Protein AF-A0A972HLS4-F1 (afdb_monomer_lite)

Secondary structure (DSSP, 8-state):
-EEEEEPPP--TTS---SSSTTPPPHHHHHHHTT--SS-EEE--TTSHHHHHHHH--EEEEE-S-SSSEEEEEEEEEEPPP-HHHHHHHHHHHHHHHHGGGT----GGGGSGGGTTSEEEEEEEEEEEESSTTTT-EEEEEE-------

Foldseek 3Di:
DDKDKAFDDDDPPQPADRDCAQADDVVVVVVVVLDDVFDKDFDDCPDPVQVVLVVPQWDWDFDPDPLWTKTFTFGKHFDFQPAQVVLQRRQVSVCVVCVVVVDGDHSCCCDDPNPRRMMTTDGQKIWTDNDPPYHTMIMGDDPPDPPPD

pLDDT: mean 88.18, std 12.1, range [33.94, 98.19]

Radius of gyration: 17.42 Å; chains: 1; bounding box: 37×49×53 Å

Structure (mmCIF, N/CA/C/O backbone):
data_AF-A0A972HLS4-F1
#
_entry.id   AF-A0A972HLS4-F1
#
loop_
_atom_site.group_PDB
_atom_site.id
_atom_site.type_symbol
_atom_site.label_atom_id
_atom_site.label_alt_id
_atom_site.label_comp_id
_atom_site.label_asym_id
_atom_site.label_entity_id
_atom_site.label_seq_id
_atom_site.pdbx_PDB_ins_code
_atom_site.Cartn_x
_atom_site.Cartn_y
_atom_site.Cartn_z
_atom_site.occupancy
_atom_site.B_iso_or_equiv
_atom_site.auth_seq_id
_atom_site.auth_comp_id
_atom_site.auth_asym_id
_atom_site.auth_atom_id
_atom_site.pdbx_PDB_model_num
ATOM 1 N N . MET A 1 1 ? 9.433 -11.011 4.951 1.00 72.56 1 MET A N 1
ATOM 2 C CA . MET A 1 1 ? 8.559 -10.907 3.767 1.00 72.56 1 MET A CA 1
ATOM 3 C C . MET A 1 1 ? 9.465 -10.729 2.569 1.00 72.56 1 MET A C 1
ATOM 5 O O . MET A 1 1 ? 10.249 -9.789 2.575 1.00 72.56 1 MET A O 1
ATOM 9 N N . THR A 1 2 ? 9.456 -11.667 1.627 1.00 88.75 2 THR A N 1
ATOM 10 C CA . THR A 1 2 ? 10.308 -11.575 0.431 1.00 88.75 2 THR A CA 1
ATOM 11 C C . THR A 1 2 ? 9.505 -10.916 -0.680 1.00 88.75 2 THR A C 1
ATOM 13 O O . THR A 1 2 ? 8.326 -11.226 -0.843 1.00 88.75 2 THR A O 1
ATOM 16 N N . ILE A 1 3 ? 10.130 -9.997 -1.413 1.00 93.88 3 ILE A N 1
ATOM 17 C CA . ILE A 1 3 ? 9.500 -9.285 -2.526 1.00 93.88 3 ILE A CA 1
ATOM 18 C C . ILE A 1 3 ? 10.219 -9.702 -3.805 1.00 93.88 3 ILE A C 1
ATOM 20 O O . ILE A 1 3 ? 11.425 -9.489 -3.918 1.00 93.88 3 ILE A O 1
ATOM 24 N N . SER A 1 4 ? 9.493 -10.294 -4.753 1.00 96.06 4 SER A N 1
ATOM 25 C CA . SER A 1 4 ? 9.987 -10.471 -6.122 1.00 96.06 4 SER A CA 1
ATOM 26 C C . SER A 1 4 ? 9.548 -9.285 -6.972 1.00 96.06 4 SER A C 1
ATOM 28 O O . SER A 1 4 ? 8.398 -8.850 -6.845 1.00 96.06 4 SER A O 1
ATOM 30 N N . VAL A 1 5 ? 10.425 -8.808 -7.850 1.00 97.50 5 VAL A N 1
ATOM 31 C CA . VAL A 1 5 ? 10.191 -7.630 -8.691 1.00 97.50 5 VAL A CA 1
ATOM 32 C C . VAL A 1 5 ? 10.445 -8.003 -10.147 1.00 97.50 5 VAL A C 1
ATOM 34 O O . VAL A 1 5 ? 11.473 -8.607 -10.438 1.00 97.50 5 VAL A O 1
ATOM 37 N N . ASP A 1 6 ? 9.503 -7.687 -11.030 1.00 97.12 6 ASP A N 1
ATOM 38 C CA . ASP A 1 6 ? 9.594 -7.911 -12.476 1.00 97.12 6 ASP A CA 1
ATOM 39 C C . ASP A 1 6 ? 8.745 -6.885 -13.246 1.00 97.12 6 ASP A C 1
ATOM 41 O O . ASP A 1 6 ? 8.122 -5.997 -12.659 1.00 97.12 6 ASP A O 1
ATOM 45 N N . ARG A 1 7 ? 8.715 -6.983 -14.578 1.00 96.62 7 ARG A N 1
ATOM 46 C CA . ARG A 1 7 ? 7.776 -6.218 -15.407 1.00 96.62 7 ARG A CA 1
ATOM 47 C C . ARG A 1 7 ? 6.379 -6.848 -15.356 1.00 96.62 7 ARG A C 1
ATOM 49 O O . ARG A 1 7 ? 6.263 -8.075 -15.282 1.00 96.62 7 ARG A O 1
ATOM 56 N N . PRO A 1 8 ? 5.301 -6.047 -15.394 1.00 94.69 8 PRO A N 1
ATOM 57 C CA . PRO A 1 8 ? 3.967 -6.584 -15.620 1.00 94.69 8 PRO A CA 1
ATOM 58 C C . PRO A 1 8 ? 3.844 -7.138 -17.045 1.00 94.69 8 PRO A C 1
ATOM 60 O O . PRO A 1 8 ? 4.475 -6.635 -17.973 1.00 94.69 8 PRO A O 1
ATOM 63 N N . ASP A 1 9 ? 2.989 -8.145 -17.218 1.00 91.75 9 ASP A N 1
ATOM 64 C CA . ASP A 1 9 ? 2.676 -8.674 -18.544 1.00 91.75 9 ASP A CA 1
ATOM 65 C C . ASP A 1 9 ? 1.768 -7.664 -19.259 1.00 91.75 9 ASP A C 1
ATOM 67 O O . ASP A 1 9 ? 0.659 -7.380 -18.797 1.00 91.75 9 ASP A O 1
ATOM 71 N N . VAL A 1 10 ? 2.254 -7.101 -20.363 1.00 89.94 10 VAL A N 1
ATOM 72 C CA . VAL A 1 10 ? 1.528 -6.126 -21.185 1.00 89.94 10 VAL A CA 1
ATOM 73 C C . VAL A 1 10 ? 1.479 -6.597 -22.638 1.00 89.94 10 VAL A C 1
ATOM 75 O O . VAL A 1 10 ? 2.383 -7.316 -23.067 1.00 89.94 10 VAL A O 1
ATOM 78 N N . PRO A 1 11 ? 0.451 -6.213 -23.415 1.00 92.06 11 PRO A N 1
ATOM 79 C CA . PRO A 1 11 ? 0.433 -6.486 -24.846 1.00 92.06 11 PRO A CA 1
ATOM 80 C C . PRO A 1 11 ? 1.617 -5.841 -25.576 1.00 92.06 11 PRO A C 1
ATOM 82 O O . PRO A 1 11 ? 2.129 -4.794 -25.164 1.00 92.06 11 PRO A O 1
ATOM 85 N N . ASP A 1 12 ? 1.994 -6.425 -26.711 1.00 89.62 12 ASP A N 1
ATOM 86 C CA . ASP A 1 12 ? 2.988 -5.833 -27.605 1.00 89.62 12 ASP A CA 1
ATOM 87 C C . ASP A 1 12 ? 2.566 -4.420 -28.049 1.00 89.62 12 ASP A C 1
ATOM 89 O O . ASP A 1 12 ? 1.384 -4.127 -28.244 1.00 89.62 12 ASP A O 1
ATOM 93 N N . GLY A 1 13 ? 3.549 -3.529 -28.222 1.00 90.75 13 GLY A N 1
ATOM 94 C CA . GLY A 1 13 ? 3.331 -2.150 -28.680 1.00 90.75 13 GLY A CA 1
ATOM 95 C C . GLY A 1 13 ? 3.176 -1.097 -27.575 1.00 90.75 13 GLY A C 1
ATOM 96 O O . GLY A 1 13 ? 3.159 0.090 -27.888 1.00 90.75 13 GLY A O 1
ATOM 97 N N . TYR A 1 14 ? 3.149 -1.490 -26.296 1.00 90.44 14 TYR A N 1
ATOM 98 C CA . TYR A 1 14 ? 3.079 -0.559 -25.153 1.00 90.44 14 TYR A CA 1
ATOM 99 C C . TYR A 1 14 ? 4.428 0.085 -24.771 1.00 90.44 14 TYR A C 1
ATOM 101 O O . TYR A 1 14 ? 4.476 0.927 -23.879 1.00 90.44 14 TYR A O 1
ATOM 109 N N . GLY A 1 15 ? 5.528 -0.301 -25.428 1.00 93.12 15 GLY A N 1
ATOM 110 C CA . GLY A 1 15 ? 6.853 0.297 -25.216 1.00 93.12 15 GLY A CA 1
ATOM 111 C C . GLY A 1 15 ? 7.526 -0.057 -23.884 1.00 93.12 15 GLY A C 1
ATOM 112 O O . GLY A 1 15 ? 8.534 0.556 -23.542 1.00 93.12 15 GLY A O 1
ATOM 113 N N . VAL A 1 16 ? 6.995 -1.029 -23.134 1.00 94.50 16 VAL A N 1
ATOM 114 C CA . VAL A 1 16 ? 7.572 -1.470 -21.855 1.00 94.50 16 VAL A CA 1
ATOM 115 C C . VAL A 1 16 ? 8.915 -2.166 -22.093 1.00 94.50 16 VAL A C 1
ATOM 117 O O . VAL A 1 16 ? 8.971 -3.101 -22.898 1.00 94.50 16 VAL A O 1
ATOM 120 N N . PRO A 1 17 ? 9.999 -1.749 -21.411 1.00 93.88 17 PRO A N 1
ATOM 121 C CA . PRO A 1 17 ? 11.291 -2.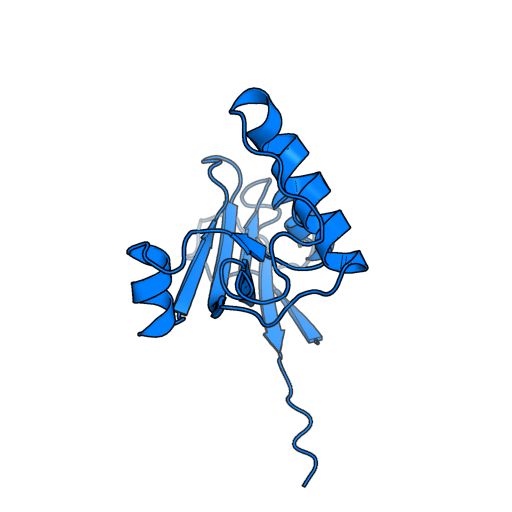409 -21.544 1.00 93.88 17 PRO A CA 1
ATOM 122 C C . PRO A 1 17 ? 11.230 -3.876 -21.110 1.00 93.88 17 PRO A C 1
ATOM 124 O O . PRO A 1 17 ? 10.611 -4.212 -20.104 1.00 93.88 17 PRO A O 1
ATOM 127 N N . THR A 1 18 ? 11.946 -4.748 -21.82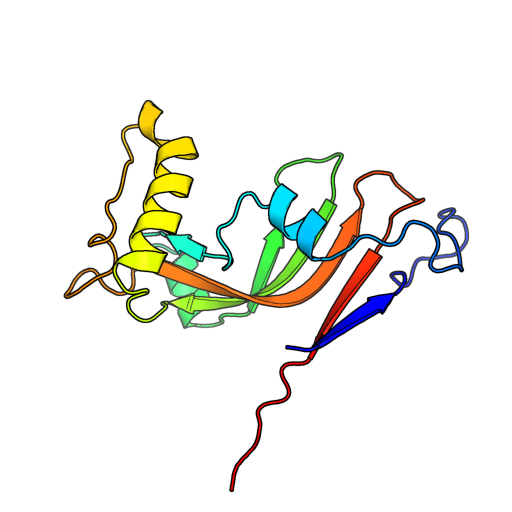1 1.00 91.62 18 THR A N 1
ATOM 128 C CA . THR A 1 18 ? 12.089 -6.168 -21.448 1.00 91.62 18 THR A CA 1
ATOM 129 C C . THR A 1 18 ? 13.177 -6.402 -20.399 1.00 91.62 18 THR A C 1
ATOM 131 O O . THR A 1 18 ? 13.379 -7.533 -19.966 1.00 91.62 18 THR A O 1
ATOM 134 N N . THR A 1 19 ? 13.925 -5.357 -20.037 1.00 94.69 19 THR A N 1
ATOM 135 C CA . THR A 1 19 ? 14.999 -5.394 -19.041 1.00 94.69 19 THR A CA 1
ATOM 136 C C . THR A 1 19 ? 14.513 -4.873 -17.688 1.00 94.69 19 THR A C 1
ATOM 138 O O . THR A 1 19 ? 13.510 -4.156 -17.584 1.00 94.69 19 THR A O 1
ATOM 141 N N . ASP A 1 20 ? 15.292 -5.170 -16.650 1.00 96.12 20 ASP A N 1
ATOM 142 C CA . ASP A 1 20 ? 15.058 -4.694 -15.282 1.00 96.12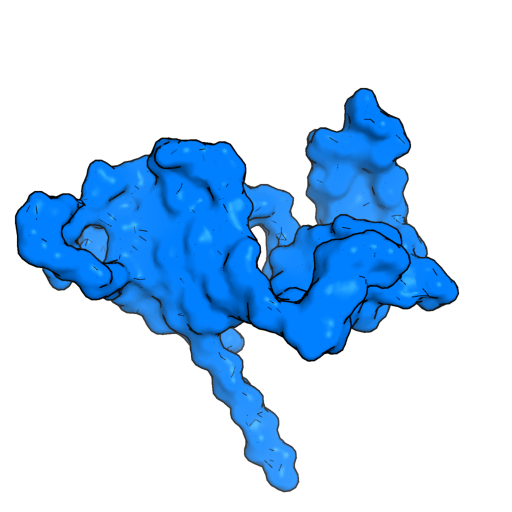 20 ASP A CA 1
ATOM 143 C C . ASP A 1 20 ? 15.482 -3.224 -15.066 1.00 96.12 20 ASP A C 1
ATOM 145 O O . ASP A 1 20 ? 15.354 -2.676 -13.969 1.00 96.12 20 ASP A O 1
ATOM 149 N N . GLU A 1 21 ? 15.999 -2.557 -16.102 1.00 95.88 21 GLU A N 1
ATOM 150 C CA . GLU A 1 21 ? 16.452 -1.168 -16.023 1.00 95.88 21 GLU A CA 1
ATOM 151 C C . GLU A 1 21 ? 15.282 -0.213 -15.773 1.00 95.88 21 GLU A C 1
ATOM 153 O O . GLU A 1 21 ? 14.355 -0.129 -16.569 1.00 95.88 21 GLU A O 1
ATOM 158 N N . GLY A 1 22 ? 15.328 0.543 -14.678 1.00 96.62 22 GLY A N 1
ATOM 159 C CA . GLY A 1 22 ? 14.253 1.470 -14.317 1.00 96.62 22 GLY A CA 1
ATOM 160 C C . GLY A 1 22 ? 13.149 0.851 -13.457 1.00 96.62 22 GLY A C 1
ATOM 161 O O . GLY A 1 22 ? 12.239 1.575 -13.064 1.00 96.62 22 GLY A O 1
ATOM 162 N N . LEU A 1 23 ? 13.236 -0.438 -13.091 1.00 97.94 23 LEU A N 1
ATOM 163 C CA . LEU A 1 23 ? 12.315 -1.014 -12.107 1.00 97.94 23 LEU A CA 1
ATOM 164 C C . LEU A 1 23 ? 12.348 -0.230 -10.785 1.00 97.94 23 LEU A C 1
ATOM 166 O O . LEU A 1 23 ? 13.402 0.123 -10.243 1.00 97.94 23 LEU A O 1
ATOM 170 N N . LEU A 1 24 ? 11.163 0.006 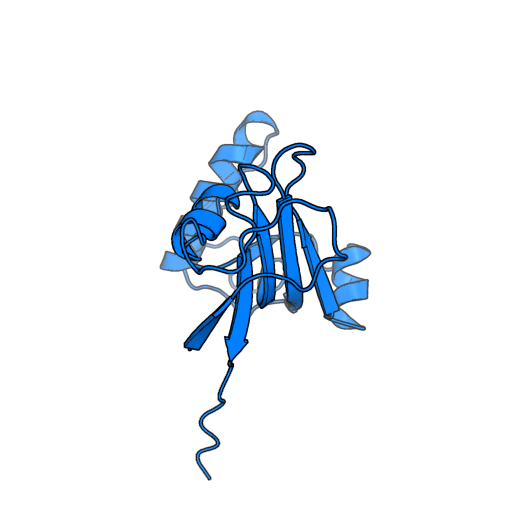-10.236 1.00 97.50 24 LEU A N 1
ATOM 171 C CA . LEU A 1 24 ? 10.961 0.694 -8.974 1.00 97.50 24 LEU A CA 1
ATOM 172 C C . LEU A 1 24 ? 11.350 -0.198 -7.792 1.00 97.50 24 LEU A C 1
ATOM 174 O O . LEU A 1 24 ? 11.135 -1.409 -7.772 1.00 97.50 24 LEU A O 1
ATOM 178 N N . LYS A 1 25 ? 11.857 0.431 -6.729 1.00 95.56 25 LYS A N 1
ATOM 179 C CA . LYS A 1 25 ? 11.997 -0.213 -5.417 1.00 95.56 25 LYS A CA 1
ATOM 180 C C . LYS A 1 25 ? 10.694 -0.060 -4.642 1.00 95.56 25 LYS A C 1
ATOM 182 O O . LYS A 1 25 ? 10.143 1.037 -4.601 1.00 95.56 25 LYS A O 1
ATOM 187 N N . TRP A 1 26 ? 10.264 -1.107 -3.933 1.00 93.69 26 TRP A N 1
ATOM 188 C CA . TRP A 1 26 ? 9.044 -1.052 -3.115 1.00 93.69 26 TRP A CA 1
ATOM 189 C C . TRP A 1 26 ? 9.058 0.103 -2.102 1.00 93.69 26 TRP A C 1
ATOM 191 O O . TRP A 1 26 ? 8.054 0.780 -1.931 1.00 93.69 26 TRP A O 1
ATOM 201 N N . ALA A 1 27 ? 10.216 0.402 -1.503 1.00 91.19 27 ALA A N 1
ATOM 202 C CA . ALA A 1 27 ? 10.361 1.532 -0.583 1.00 91.19 27 ALA A CA 1
ATOM 203 C C . ALA A 1 27 ? 9.979 2.884 -1.218 1.00 91.19 27 ALA A C 1
ATOM 205 O O . ALA A 1 27 ? 9.341 3.692 -0.557 1.00 91.19 27 ALA A O 1
ATOM 206 N N . LYS A 1 28 ? 10.302 3.103 -2.504 1.00 91.94 28 LYS A N 1
ATOM 207 C CA . LYS A 1 28 ? 9.889 4.313 -3.234 1.00 91.94 28 LYS A CA 1
ATOM 208 C C . LYS A 1 28 ? 8.369 4.358 -3.398 1.00 91.94 28 LYS A C 1
ATOM 210 O O . LYS A 1 28 ? 7.774 5.407 -3.212 1.00 91.94 28 LYS A O 1
ATOM 215 N N . VAL A 1 29 ? 7.745 3.219 -3.702 1.00 92.75 29 VAL A N 1
ATOM 216 C CA . VAL A 1 29 ? 6.282 3.122 -3.833 1.00 92.75 29 VAL A CA 1
ATOM 217 C C . VAL A 1 29 ? 5.584 3.424 -2.506 1.00 92.75 29 VAL A C 1
ATOM 219 O O . VAL A 1 29 ? 4.606 4.157 -2.491 1.00 92.75 29 VAL A O 1
ATOM 222 N N . VAL A 1 30 ? 6.108 2.920 -1.385 1.00 88.69 30 VAL A N 1
ATOM 223 C CA . VAL A 1 30 ? 5.561 3.203 -0.045 1.00 88.69 30 VAL A CA 1
ATOM 224 C C . VAL A 1 30 ? 5.662 4.687 0.312 1.00 88.69 30 VAL A C 1
ATOM 226 O O . VAL A 1 30 ? 4.731 5.220 0.903 1.00 88.69 30 VAL A O 1
ATOM 229 N N . THR A 1 31 ? 6.745 5.371 -0.075 1.00 87.12 31 THR A N 1
ATOM 230 C CA . THR A 1 31 ? 6.861 6.826 0.117 1.00 87.12 31 THR A CA 1
ATOM 231 C C . THR A 1 31 ? 5.742 7.585 -0.595 1.00 87.12 31 THR A C 1
ATOM 233 O O . THR A 1 31 ? 5.164 8.487 -0.002 1.00 87.12 31 THR A O 1
ATOM 236 N N . GLU A 1 32 ? 5.392 7.188 -1.819 1.00 86.69 32 GLU A N 1
ATOM 237 C CA . GLU A 1 32 ? 4.294 7.811 -2.575 1.00 86.69 32 GLU A CA 1
ATOM 238 C C . GLU A 1 32 ? 2.913 7.519 -1.970 1.00 86.69 32 GLU A C 1
ATOM 240 O O . GLU A 1 32 ? 1.992 8.306 -2.143 1.00 86.69 32 GLU A O 1
ATOM 245 N N . LEU A 1 33 ? 2.759 6.421 -1.220 1.00 84.06 33 LEU A N 1
ATOM 246 C CA . LEU A 1 33 ? 1.532 6.130 -0.469 1.00 84.06 33 LEU A CA 1
ATOM 247 C C . LEU A 1 33 ? 1.405 6.956 0.827 1.00 84.06 33 LEU A C 1
ATOM 249 O O . LEU A 1 33 ? 0.370 6.881 1.490 1.00 84.06 33 LEU A O 1
ATOM 253 N N . GLU A 1 34 ? 2.433 7.735 1.195 1.00 74.25 34 GLU A N 1
ATOM 254 C CA . GLU A 1 34 ? 2.488 8.568 2.409 1.00 74.25 34 GLU A CA 1
ATOM 255 C C . GLU A 1 34 ? 2.138 7.806 3.696 1.00 74.25 34 GLU A C 1
ATOM 257 O O . GLU A 1 34 ? 1.529 8.339 4.627 1.00 74.25 34 GLU A O 1
ATOM 262 N N . THR A 1 35 ? 2.475 6.522 3.748 1.00 62.00 35 THR A N 1
ATOM 263 C CA . THR A 1 35 ? 2.163 5.681 4.900 1.00 62.00 35 THR A CA 1
ATOM 264 C C . THR A 1 35 ? 3.355 5.566 5.833 1.00 62.00 35 THR A C 1
ATOM 266 O O . THR A 1 35 ? 4.511 5.616 5.406 1.00 62.00 35 THR A O 1
ATOM 269 N N . ALA A 1 36 ? 3.069 5.303 7.109 1.00 61.22 36 ALA A N 1
ATOM 270 C CA . ALA A 1 36 ? 4.049 4.758 8.038 1.00 61.22 36 ALA A CA 1
ATOM 271 C C . ALA A 1 36 ? 4.664 3.451 7.484 1.00 61.22 36 ALA A C 1
ATOM 273 O O . ALA A 1 36 ? 4.321 2.964 6.403 1.00 61.22 36 ALA A O 1
ATOM 274 N N . SER A 1 37 ? 5.543 2.811 8.257 1.00 66.00 37 SER A N 1
ATOM 275 C CA . SER A 1 37 ? 6.104 1.491 7.908 1.00 66.00 37 SER A CA 1
ATOM 276 C C . SER A 1 37 ? 5.043 0.409 7.607 1.00 66.00 37 SER A C 1
ATOM 278 O O . SER A 1 37 ? 5.374 -0.655 7.077 1.00 66.00 37 SER A O 1
ATOM 280 N N . GLN A 1 38 ? 3.769 0.679 7.920 1.00 78.31 38 GLN A N 1
ATOM 281 C CA . GLN A 1 38 ? 2.610 -0.153 7.635 1.00 78.31 38 GLN A CA 1
ATOM 282 C C . GLN A 1 38 ? 1.522 0.627 6.880 1.00 78.31 38 GLN A C 1
ATOM 284 O O . GLN A 1 38 ? 1.277 1.801 7.153 1.00 78.31 38 GLN A O 1
ATOM 289 N N . LEU A 1 39 ? 0.840 -0.064 5.959 1.00 88.31 39 LEU A N 1
ATOM 290 C CA . LEU A 1 39 ? -0.319 0.456 5.235 1.00 88.31 39 LEU A CA 1
ATOM 291 C C . LEU A 1 39 ? -1.559 0.335 6.127 1.00 88.31 39 LEU A C 1
ATOM 293 O O . LEU A 1 39 ? -2.179 -0.730 6.192 1.00 88.31 39 LEU A O 1
ATOM 297 N N . CYS A 1 40 ? -1.896 1.414 6.825 1.00 88.50 40 CYS A N 1
ATOM 298 C CA . CYS A 1 40 ? -3.051 1.478 7.712 1.00 88.50 40 CYS A CA 1
ATOM 299 C C . CYS A 1 40 ? -3.953 2.655 7.346 1.00 88.50 40 CYS A C 1
ATOM 301 O O . CYS A 1 40 ? -3.495 3.668 6.821 1.00 88.50 40 CYS A O 1
ATOM 303 N N . TYR A 1 41 ? -5.234 2.508 7.645 1.00 89.12 41 TYR A N 1
ATOM 304 C CA . TYR A 1 41 ? -6.229 3.570 7.561 1.00 89.12 41 TYR A CA 1
ATOM 305 C C . TYR A 1 41 ? -7.287 3.316 8.624 1.00 89.12 41 TYR A C 1
ATOM 307 O O . TYR A 1 41 ? -7.485 2.173 9.042 1.00 89.12 41 TYR A O 1
ATOM 315 N N . ASP A 1 42 ? -7.963 4.364 9.066 1.00 88.56 42 ASP A N 1
ATOM 316 C CA . ASP A 1 42 ? -9.018 4.253 10.054 1.00 88.56 42 ASP A CA 1
ATOM 317 C C . ASP A 1 42 ? -10.402 4.503 9.459 1.00 88.56 42 ASP A C 1
ATOM 319 O O . ASP A 1 42 ? -10.595 4.946 8.323 1.00 88.56 42 ASP A O 1
ATOM 323 N N . GLY A 1 43 ? -11.400 4.112 10.234 1.00 86.75 43 GLY A N 1
ATOM 324 C CA . GLY A 1 43 ? -12.792 4.330 9.917 1.00 86.75 43 GLY A CA 1
ATOM 325 C C . GLY A 1 43 ? -13.667 3.728 10.996 1.00 86.75 43 GLY A C 1
ATOM 326 O O . GLY A 1 43 ? -13.312 2.732 11.629 1.00 86.75 43 GLY A O 1
ATOM 327 N N . ALA A 1 44 ? -14.846 4.315 11.204 1.00 85.94 44 ALA A N 1
ATOM 328 C CA . ALA A 1 44 ? -15.769 3.759 12.178 1.00 85.94 44 ALA A CA 1
ATOM 329 C C . ALA A 1 44 ? -16.107 2.298 11.801 1.00 85.94 44 ALA A C 1
ATOM 331 O O . ALA A 1 44 ? -16.450 2.021 10.639 1.00 85.94 44 ALA A O 1
ATOM 332 N N . PRO A 1 45 ? -16.078 1.367 12.772 1.00 86.50 45 PRO A N 1
ATOM 333 C CA . PRO A 1 45 ? -16.433 -0.035 12.577 1.00 86.50 45 PRO A CA 1
ATOM 334 C C . PRO A 1 45 ? -17.778 -0.267 11.875 1.00 86.50 45 PRO A C 1
ATOM 336 O O . PRO A 1 45 ? -17.975 -1.322 11.280 1.00 86.50 45 PRO A O 1
ATOM 339 N N . THR A 1 46 ? -18.702 0.686 11.958 1.00 88.69 46 THR A N 1
ATOM 340 C CA . THR A 1 46 ? -20.065 0.624 11.414 1.00 88.69 46 THR A CA 1
ATOM 341 C C . THR A 1 46 ? -20.183 1.091 9.964 1.00 88.69 46 THR A C 1
ATOM 343 O O . THR A 1 46 ? -21.256 0.991 9.372 1.00 88.69 46 THR A O 1
ATOM 346 N N . THR A 1 47 ? -19.107 1.598 9.360 1.00 91.25 47 THR A N 1
ATOM 347 C CA . THR A 1 47 ? -19.121 2.007 7.952 1.00 91.25 47 THR A CA 1
ATOM 348 C C . THR A 1 47 ? -19.333 0.813 7.014 1.00 91.25 47 THR A C 1
ATOM 350 O O . THR A 1 47 ? -18.992 -0.337 7.319 1.00 91.25 47 THR A O 1
ATOM 353 N N . ILE A 1 48 ? -19.878 1.088 5.824 1.00 93.69 48 ILE A N 1
ATOM 354 C CA . ILE A 1 48 ? -20.123 0.051 4.811 1.00 93.69 48 ILE A CA 1
ATOM 355 C C . ILE A 1 48 ? -18.814 -0.603 4.358 1.00 93.69 48 ILE A C 1
ATOM 357 O O . ILE A 1 48 ? -18.761 -1.823 4.235 1.00 93.69 48 ILE A O 1
ATOM 361 N N . HIS A 1 49 ? -17.738 0.170 4.162 1.00 91.00 49 HIS A N 1
ATOM 362 C CA . HIS A 1 49 ? -16.455 -0.400 3.745 1.00 91.00 49 HIS A CA 1
ATOM 363 C C . HIS A 1 49 ? -15.884 -1.348 4.815 1.00 91.00 49 HIS A C 1
ATOM 365 O O . HIS A 1 49 ? -15.460 -2.449 4.472 1.00 91.00 49 HIS A O 1
ATOM 371 N N . ALA A 1 50 ? -15.943 -0.980 6.102 1.00 90.44 50 ALA A N 1
ATOM 372 C CA . ALA A 1 50 ? -15.475 -1.833 7.194 1.00 90.44 50 ALA A CA 1
ATOM 373 C C . ALA A 1 50 ? -16.308 -3.120 7.293 1.00 90.44 50 ALA A C 1
ATOM 375 O O . ALA A 1 50 ? -15.762 -4.212 7.445 1.00 90.44 50 ALA A O 1
ATOM 376 N N . THR A 1 51 ? -17.629 -3.013 7.129 1.00 91.75 51 THR A N 1
ATOM 377 C CA . THR A 1 51 ? -18.530 -4.175 7.069 1.00 91.75 51 THR A CA 1
ATOM 378 C C . THR A 1 51 ? -18.189 -5.102 5.899 1.00 91.75 51 THR A C 1
ATOM 380 O O . THR A 1 51 ? -18.063 -6.312 6.091 1.00 91.75 51 THR A O 1
ATOM 383 N N . ASN A 1 52 ? -17.972 -4.543 4.704 1.00 94.12 52 ASN A N 1
ATOM 384 C CA . ASN A 1 52 ? -17.590 -5.306 3.516 1.00 94.12 52 ASN A CA 1
ATOM 385 C C . ASN A 1 52 ? -16.261 -6.043 3.717 1.00 94.12 52 ASN A C 1
ATOM 387 O O . ASN A 1 52 ? -16.166 -7.219 3.379 1.00 94.12 52 ASN A O 1
ATOM 391 N N . LEU A 1 53 ? -15.264 -5.388 4.318 1.00 92.88 53 LEU A N 1
ATOM 392 C CA . LEU A 1 53 ? -13.957 -5.991 4.589 1.00 92.88 53 LEU A CA 1
ATOM 393 C C . LEU A 1 53 ? -14.019 -7.116 5.624 1.00 92.88 53 LEU A C 1
ATOM 395 O O . LEU A 1 53 ? -13.310 -8.109 5.484 1.00 92.88 53 LEU A O 1
ATOM 399 N N . ARG A 1 54 ? -14.896 -7.018 6.632 1.00 90.25 54 ARG A N 1
ATOM 400 C CA . ARG A 1 54 ? -15.124 -8.132 7.571 1.00 90.25 54 ARG A CA 1
ATOM 401 C C . ARG A 1 54 ? -15.728 -9.353 6.887 1.00 90.25 54 ARG A C 1
ATOM 403 O O . ARG A 1 54 ? -15.375 -10.474 7.236 1.00 90.25 54 ARG A O 1
ATOM 410 N N . ALA A 1 55 ? -16.633 -9.143 5.932 1.00 94.62 55 ALA A N 1
ATOM 411 C CA . ALA A 1 55 ? -17.228 -10.233 5.162 1.00 94.62 55 ALA A CA 1
ATOM 412 C C . ALA A 1 55 ? -16.244 -10.813 4.130 1.00 94.62 55 ALA A C 1
ATOM 414 O O . ALA A 1 55 ? -16.207 -12.023 3.910 1.00 94.62 55 ALA A O 1
ATOM 415 N N . ASN A 1 56 ? -15.445 -9.955 3.496 1.00 96.19 56 ASN A N 1
ATOM 416 C CA . ASN A 1 56 ? -14.431 -10.322 2.519 1.00 96.19 56 ASN A CA 1
ATOM 417 C C . ASN A 1 56 ? -13.307 -9.278 2.511 1.00 96.19 56 ASN A C 1
ATOM 419 O O . ASN A 1 56 ? -13.443 -8.208 1.922 1.00 96.19 56 ASN A O 1
ATOM 423 N N . GLY A 1 57 ? -12.166 -9.623 3.107 1.00 95.62 57 GLY A N 1
ATOM 424 C CA . GLY A 1 57 ? -11.041 -8.698 3.246 1.00 95.62 57 GLY A CA 1
ATOM 425 C C . GLY A 1 57 ? -10.311 -8.367 1.944 1.00 95.62 57 GLY A C 1
ATOM 426 O O . GLY A 1 57 ? -9.396 -7.555 1.966 1.00 95.62 57 GLY A O 1
ATOM 427 N N . ARG A 1 58 ? -10.653 -8.985 0.807 1.00 97.44 58 ARG A N 1
ATOM 428 C CA . ARG A 1 58 ? -9.971 -8.725 -0.471 1.00 97.44 58 ARG A CA 1
ATOM 429 C C . ARG A 1 58 ? -10.284 -7.315 -0.961 1.00 97.44 58 ARG A C 1
ATOM 431 O O . ARG A 1 58 ? -11.435 -7.005 -1.259 1.00 97.44 58 ARG A O 1
ATOM 438 N N . CYS A 1 59 ? -9.255 -6.493 -1.115 1.00 96.62 59 CYS A N 1
ATOM 439 C CA . CYS A 1 59 ? -9.396 -5.129 -1.605 1.00 96.62 59 CYS A CA 1
ATOM 440 C C . CYS A 1 59 ? -8.181 -4.695 -2.427 1.00 96.62 59 CYS A C 1
ATOM 442 O O . CYS A 1 59 ? -7.171 -5.404 -2.516 1.00 96.62 59 CYS A O 1
ATOM 444 N N . VAL A 1 60 ? -8.314 -3.528 -3.052 1.00 95.94 60 VAL A N 1
ATOM 445 C CA . VAL A 1 60 ? -7.240 -2.887 -3.801 1.00 95.94 60 VAL A CA 1
ATOM 446 C C . VAL A 1 60 ? -7.048 -1.475 -3.266 1.00 95.94 60 VAL A C 1
ATOM 448 O O . VAL A 1 60 ? -8.022 -0.749 -3.072 1.00 95.94 60 VAL A O 1
ATOM 451 N N . LEU A 1 61 ? -5.797 -1.114 -3.004 1.00 93.12 61 LEU A N 1
ATOM 452 C CA . LEU A 1 61 ? -5.375 0.227 -2.623 1.00 93.12 61 LEU A CA 1
ATOM 453 C C . LEU A 1 61 ? -4.769 0.917 -3.847 1.00 93.12 61 LEU A C 1
ATOM 455 O O . LEU A 1 61 ? -3.969 0.312 -4.564 1.00 93.12 61 LEU A O 1
ATOM 459 N N . HIS A 1 62 ? -5.148 2.174 -4.069 1.00 92.88 62 HIS A N 1
ATOM 460 C CA . HIS A 1 62 ? -4.686 2.978 -5.194 1.00 92.88 62 HIS A CA 1
ATOM 461 C C . HIS A 1 62 ? -4.326 4.401 -4.774 1.00 92.88 62 HIS A C 1
ATOM 463 O O . HIS A 1 62 ? -4.879 4.908 -3.800 1.00 92.88 62 HIS A O 1
ATOM 469 N N . LEU A 1 63 ? -3.445 5.045 -5.545 1.00 89.88 63 LEU A N 1
ATOM 470 C CA . LEU A 1 63 ? -3.330 6.503 -5.531 1.00 89.88 63 LEU A CA 1
ATOM 471 C C . LEU A 1 63 ? -4.533 7.138 -6.233 1.00 89.88 63 LEU A C 1
ATOM 473 O O . LEU A 1 63 ? -5.104 6.570 -7.163 1.00 89.88 63 LEU A O 1
ATOM 477 N N . GLU A 1 64 ? -4.875 8.346 -5.807 1.00 85.31 64 GLU A N 1
ATOM 478 C CA . GLU A 1 64 ? -5.885 9.201 -6.442 1.00 85.31 64 GLU A CA 1
ATOM 479 C C . GLU A 1 64 ? -5.347 9.994 -7.649 1.00 85.31 64 GLU A C 1
ATOM 481 O O . GLU A 1 64 ? -6.083 10.747 -8.285 1.00 85.31 64 GLU A O 1
ATOM 486 N N . ASP A 1 65 ? -4.068 9.815 -7.983 1.00 87.50 65 ASP A N 1
ATOM 487 C CA . ASP A 1 65 ? -3.386 10.495 -9.081 1.00 87.50 65 ASP A CA 1
ATOM 488 C C . ASP A 1 65 ? -3.570 9.730 -10.405 1.00 87.50 65 ASP A C 1
ATOM 490 O O . ASP A 1 65 ? -3.173 8.576 -10.545 1.00 87.50 65 ASP A O 1
ATOM 494 N N . GLY A 1 66 ? -4.165 10.379 -11.410 1.00 83.12 66 GLY A N 1
ATOM 495 C CA . GLY A 1 66 ? -4.383 9.785 -12.735 1.00 83.12 66 GLY A CA 1
ATOM 496 C C . GLY A 1 66 ? -3.120 9.643 -13.596 1.00 83.12 66 GLY A C 1
ATOM 497 O O . GLY A 1 66 ? -3.159 8.951 -14.613 1.00 83.12 66 GLY A O 1
ATOM 498 N N . TRP A 1 67 ? -2.015 10.286 -13.216 1.00 85.38 67 TRP A N 1
ATOM 499 C CA . TRP A 1 67 ? -0.731 10.249 -13.926 1.00 85.38 67 TRP A CA 1
ATOM 500 C C . TRP A 1 67 ? 0.293 9.329 -13.261 1.00 85.38 67 TRP A C 1
ATOM 502 O O . TRP A 1 67 ? 1.224 8.871 -13.924 1.00 85.38 67 TRP A O 1
ATOM 512 N N . ARG A 1 68 ? 0.110 9.026 -11.972 1.00 90.88 68 ARG A N 1
ATOM 513 C CA . ARG A 1 68 ? 0.937 8.088 -11.206 1.00 90.88 68 ARG A CA 1
ATOM 514 C C . ARG A 1 68 ? 0.117 6.878 -10.811 1.00 90.88 68 ARG A C 1
ATOM 516 O O . ARG A 1 68 ? -0.840 6.991 -10.056 1.00 90.88 68 ARG A O 1
ATOM 523 N N . ALA A 1 69 ? 0.530 5.694 -11.240 1.00 93.12 69 ALA A N 1
ATOM 524 C CA . ALA A 1 69 ? -0.164 4.488 -10.829 1.00 93.12 69 ALA A CA 1
ATOM 525 C C . ALA A 1 69 ? 0.541 3.821 -9.659 1.00 93.12 69 ALA A C 1
ATOM 527 O O . ALA A 1 69 ? 1.718 3.468 -9.725 1.00 93.12 69 ALA A O 1
ATOM 528 N N . VAL A 1 70 ? -0.240 3.546 -8.624 1.00 95.88 70 VAL A N 1
ATOM 529 C CA . VAL A 1 70 ? 0.042 2.497 -7.651 1.00 95.88 70 VAL A CA 1
ATOM 530 C C . VAL A 1 70 ? -1.242 1.699 -7.514 1.00 95.88 70 VAL A C 1
ATOM 532 O O . VAL A 1 70 ? -2.304 2.262 -7.273 1.00 95.88 70 VAL A O 1
ATOM 535 N N . ILE A 1 71 ? -1.148 0.396 -7.741 1.00 95.38 71 ILE A N 1
ATOM 536 C CA . ILE A 1 71 ? -2.259 -0.550 -7.709 1.00 95.38 71 ILE A CA 1
ATOM 537 C C . ILE A 1 71 ? -1.809 -1.693 -6.819 1.00 95.38 71 ILE A C 1
ATOM 539 O O . ILE A 1 71 ? -0.993 -2.511 -7.239 1.00 95.38 71 ILE A O 1
ATOM 543 N N . VAL A 1 72 ? -2.295 -1.745 -5.585 1.00 96.00 72 VAL A N 1
ATOM 544 C CA . VAL A 1 72 ? -1.881 -2.759 -4.616 1.00 96.00 72 VAL A CA 1
ATOM 545 C C . VAL A 1 72 ? -3.057 -3.670 -4.322 1.00 96.00 72 VAL A C 1
ATOM 547 O O . VAL A 1 72 ? -4.008 -3.274 -3.661 1.00 96.00 72 VAL A O 1
ATOM 550 N N . GLU A 1 73 ? -2.990 -4.905 -4.802 1.00 97.00 73 GLU A N 1
ATOM 551 C CA . GLU A 1 73 ? -3.927 -5.963 -4.445 1.00 97.00 73 GLU A CA 1
ATOM 552 C C . GLU A 1 73 ? -3.496 -6.610 -3.128 1.00 97.00 73 GLU A C 1
ATOM 554 O O . GLU A 1 73 ? -2.319 -6.937 -2.924 1.00 97.00 73 GLU A O 1
ATOM 559 N N . GLY A 1 74 ? -4.455 -6.849 -2.241 1.00 96.06 74 GLY A N 1
ATOM 560 C CA . GLY A 1 74 ? -4.157 -7.431 -0.945 1.00 96.06 74 GLY A CA 1
ATOM 561 C C . GLY A 1 74 ? -5.390 -7.821 -0.154 1.00 96.06 74 GLY A C 1
ATOM 562 O O . GLY A 1 74 ? -6.489 -8.001 -0.690 1.00 96.06 74 GLY A O 1
ATOM 563 N N . VAL A 1 75 ? -5.171 -7.974 1.146 1.00 95.50 75 VAL A N 1
ATOM 564 C CA . VAL A 1 75 ? -6.234 -8.171 2.126 1.00 95.50 75 VAL A CA 1
ATOM 565 C C . VAL A 1 75 ? -6.173 -7.072 3.172 1.00 95.50 75 VAL A C 1
ATOM 567 O O . VAL A 1 75 ? -5.091 -6.734 3.646 1.00 95.50 75 VAL A O 1
ATOM 570 N N . SER A 1 76 ? -7.325 -6.531 3.541 1.00 94.69 76 SER A N 1
ATOM 571 C CA . SER A 1 76 ? -7.471 -5.609 4.657 1.00 94.69 76 SER A CA 1
ATOM 572 C C . SER A 1 76 ? -8.473 -6.150 5.663 1.00 94.69 76 SER A C 1
ATOM 574 O O . SER A 1 76 ? -9.415 -6.865 5.318 1.00 94.69 76 SER A O 1
ATOM 576 N N . GLY A 1 77 ? -8.257 -5.802 6.921 1.00 91.06 77 GLY A N 1
ATOM 577 C CA . GLY A 1 77 ? -9.142 -6.137 8.019 1.00 91.06 77 GLY A CA 1
ATOM 578 C C . GLY A 1 77 ? -8.825 -5.282 9.231 1.00 91.06 77 GLY A C 1
ATOM 579 O O . GLY A 1 77 ? -7.794 -4.607 9.274 1.00 91.06 77 GLY A O 1
ATOM 580 N N . SER A 1 78 ? -9.725 -5.332 10.209 1.00 88.12 78 SER A N 1
ATOM 581 C CA . SER A 1 78 ? -9.504 -4.713 11.514 1.00 88.12 78 SER A CA 1
ATOM 582 C C . SER A 1 78 ? -8.204 -5.247 12.118 1.00 88.12 78 SER A C 1
ATOM 584 O O . SER A 1 78 ? -7.953 -6.456 12.070 1.00 88.12 78 SER A O 1
ATOM 586 N N . SER A 1 79 ? -7.358 -4.351 12.615 1.00 84.06 79 SER A N 1
ATOM 587 C CA . SER A 1 79 ? -6.137 -4.731 13.315 1.00 84.06 79 SER A CA 1
ATOM 588 C C . SER A 1 79 ? -6.390 -4.860 14.812 1.00 84.06 79 SER A C 1
ATOM 590 O O . SER A 1 79 ? -7.300 -4.242 15.364 1.00 84.06 79 SER A O 1
ATOM 592 N N . GLU A 1 80 ? -5.529 -5.623 15.482 1.00 84.75 80 GLU A N 1
ATOM 593 C CA . GLU A 1 80 ? -5.321 -5.435 16.917 1.00 84.75 80 GLU A CA 1
ATOM 594 C C . GLU A 1 80 ? -4.782 -4.017 17.184 1.00 84.75 80 GLU A C 1
ATOM 596 O O . GLU A 1 80 ? -4.435 -3.280 16.248 1.00 84.75 80 GLU A O 1
ATOM 601 N N . SER A 1 81 ? -4.715 -3.639 18.461 1.00 87.50 81 SER A N 1
ATOM 602 C CA . SER A 1 81 ? -4.081 -2.383 18.861 1.00 87.50 81 SER A CA 1
ATOM 603 C C . SER A 1 81 ? -2.643 -2.325 18.300 1.00 87.50 81 SER A C 1
ATOM 605 O O . SER A 1 81 ? -1.898 -3.309 18.399 1.00 87.50 81 SER A O 1
ATOM 607 N N . PRO A 1 82 ? -2.243 -1.207 17.661 1.00 87.69 82 PRO A N 1
ATOM 608 C CA . PRO A 1 82 ? -0.897 -1.050 17.120 1.00 87.69 82 PRO A CA 1
ATOM 609 C C . PRO A 1 82 ? 0.157 -0.806 18.215 1.00 87.69 82 PRO A C 1
ATOM 611 O O . PRO A 1 82 ? 1.353 -0.855 17.917 1.00 87.69 82 PRO A O 1
ATOM 614 N N . GLY A 1 83 ? -0.264 -0.538 19.457 1.00 89.56 83 GLY A N 1
ATOM 615 C CA . GLY A 1 83 ? 0.583 -0.006 20.516 1.00 89.56 83 GLY A CA 1
ATOM 616 C C . GLY A 1 83 ? 0.928 1.469 20.293 1.00 89.56 83 GLY A C 1
ATOM 617 O O . GLY A 1 83 ? 0.875 1.988 19.177 1.00 89.56 83 GLY A O 1
ATOM 618 N N . LEU A 1 84 ? 1.352 2.146 21.362 1.00 91.44 84 LEU A N 1
ATOM 619 C CA . LEU A 1 84 ? 1.537 3.602 21.358 1.00 91.44 84 LEU A CA 1
ATOM 620 C C . LEU A 1 84 ? 2.605 4.101 20.372 1.00 91.44 84 LEU A C 1
ATOM 622 O O . LEU A 1 84 ? 2.437 5.166 19.792 1.00 91.44 84 LEU A O 1
ATOM 626 N N . GLU A 1 85 ? 3.687 3.348 20.145 1.00 91.00 85 GLU A N 1
ATOM 627 C CA . GLU A 1 85 ? 4.765 3.780 19.237 1.00 91.00 85 GLU A CA 1
ATOM 628 C C . GLU A 1 85 ? 4.294 3.849 17.778 1.00 91.00 85 GLU A C 1
ATOM 630 O O . GLU A 1 85 ? 4.506 4.848 17.090 1.00 91.00 85 GLU A O 1
ATOM 635 N N . LEU A 1 86 ? 3.633 2.794 17.293 1.00 88.38 86 LEU A N 1
ATOM 636 C CA . LEU A 1 86 ? 3.075 2.789 15.943 1.00 88.38 86 LEU A CA 1
ATOM 637 C C . LEU A 1 86 ? 1.818 3.668 15.866 1.00 88.38 86 LEU A C 1
ATOM 639 O O . LEU A 1 86 ? 1.606 4.323 14.847 1.00 88.38 86 LEU A O 1
ATOM 643 N N . GLY A 1 87 ? 1.025 3.728 16.939 1.00 90.94 87 GLY A N 1
ATOM 644 C CA . GLY A 1 87 ? -0.097 4.652 17.074 1.00 90.94 87 GLY A CA 1
ATOM 645 C C . GLY A 1 87 ? 0.332 6.104 16.860 1.00 90.94 87 GLY A C 1
ATOM 646 O O . GLY A 1 87 ? -0.269 6.795 16.047 1.00 90.94 87 GLY A O 1
ATOM 647 N N . ASP A 1 88 ? 1.418 6.557 17.486 1.00 92.06 88 ASP A N 1
ATOM 648 C CA . ASP A 1 88 ? 1.933 7.924 17.325 1.00 92.06 88 ASP A CA 1
ATOM 649 C C . ASP A 1 88 ? 2.361 8.233 15.876 1.00 92.06 88 ASP A C 1
ATOM 651 O O . ASP A 1 88 ? 2.038 9.291 15.326 1.00 92.06 88 ASP A O 1
ATOM 655 N N . GLN A 1 89 ? 3.002 7.270 15.202 1.00 90.31 89 GLN A N 1
ATOM 656 C CA . GLN A 1 89 ? 3.371 7.401 13.785 1.00 90.31 89 GLN A CA 1
ATOM 657 C C . GLN A 1 89 ? 2.138 7.545 12.883 1.00 90.31 89 GLN A C 1
ATOM 659 O O . GLN A 1 89 ? 2.123 8.378 11.974 1.00 90.31 89 GLN A O 1
ATOM 664 N N . ILE A 1 90 ? 1.099 6.741 13.132 1.00 89.56 90 ILE A N 1
ATOM 665 C CA . ILE A 1 90 ? -0.159 6.791 12.378 1.00 89.56 90 ILE A CA 1
ATOM 666 C C . ILE A 1 90 ? -0.891 8.107 12.667 1.00 89.56 90 ILE A C 1
ATOM 668 O O . ILE A 1 90 ? -1.307 8.793 11.734 1.00 89.56 90 ILE A O 1
ATOM 672 N N . ALA A 1 91 ? -0.995 8.498 13.938 1.00 91.06 91 ALA A N 1
ATOM 673 C CA . ALA A 1 91 ? -1.637 9.733 14.372 1.00 91.06 91 ALA A CA 1
ATOM 674 C C . ALA A 1 91 ? -0.985 10.974 13.754 1.00 91.06 91 ALA A C 1
ATOM 676 O O . ALA A 1 91 ? -1.687 11.856 13.254 1.00 91.06 91 ALA A O 1
ATOM 677 N N . THR A 1 92 ? 0.349 11.004 13.702 1.00 91.38 92 THR A N 1
ATOM 678 C CA . THR A 1 92 ? 1.117 12.065 13.040 1.00 91.38 92 THR A CA 1
ATOM 679 C C . THR A 1 92 ? 0.786 12.143 11.548 1.00 91.38 92 THR A C 1
ATOM 681 O O . THR A 1 92 ? 0.490 13.226 11.039 1.00 91.38 92 THR A O 1
ATOM 684 N N . ALA A 1 93 ? 0.778 11.006 10.844 1.00 89.12 93 ALA A N 1
ATOM 685 C CA . ALA A 1 93 ? 0.483 10.962 9.411 1.00 89.12 93 ALA A CA 1
ATOM 686 C C . ALA A 1 93 ? -0.964 11.382 9.089 1.00 89.12 93 ALA A C 1
ATOM 688 O O . ALA A 1 93 ? -1.193 12.134 8.143 1.00 89.12 93 ALA A O 1
ATOM 689 N N . ILE A 1 94 ? -1.944 10.938 9.881 1.00 89.06 94 ILE A N 1
ATOM 690 C CA . ILE A 1 94 ? -3.359 11.302 9.702 1.00 89.06 94 ILE A CA 1
ATOM 691 C C . ILE A 1 94 ? -3.579 12.780 10.028 1.00 89.06 94 ILE A C 1
ATOM 693 O O . ILE A 1 94 ? -4.222 13.491 9.255 1.00 89.06 94 ILE A O 1
ATOM 697 N N . THR A 1 95 ? -2.997 13.271 11.125 1.00 92.00 95 THR A N 1
ATOM 698 C CA . THR A 1 95 ? -3.075 14.685 11.511 1.00 92.00 95 THR A CA 1
ATOM 699 C C . THR A 1 95 ? -2.514 15.585 10.415 1.00 92.00 95 THR A C 1
ATOM 701 O O . THR A 1 95 ? -3.167 16.557 10.053 1.00 92.00 95 THR A O 1
ATOM 704 N N . ALA A 1 96 ? -1.373 15.233 9.814 1.00 90.56 96 ALA A N 1
ATOM 705 C CA . ALA A 1 96 ? -0.790 16.008 8.718 1.00 90.56 96 ALA A CA 1
ATOM 706 C C . ALA A 1 96 ? -1.733 16.165 7.505 1.00 90.56 96 ALA A C 1
ATOM 708 O O . ALA A 1 96 ? -1.656 17.166 6.798 1.00 90.56 96 ALA A O 1
ATOM 709 N N . LYS A 1 97 ? -2.634 15.199 7.271 1.00 85.50 97 LYS A N 1
ATOM 710 C CA . LYS A 1 97 ? -3.603 15.222 6.161 1.00 85.50 97 LYS A CA 1
ATOM 711 C C . LYS A 1 97 ? -4.921 15.906 6.519 1.00 85.50 97 LYS A C 1
ATOM 713 O O . LYS A 1 97 ? -5.553 16.518 5.656 1.00 85.50 97 LYS A O 1
ATOM 718 N N . TYR A 1 98 ? -5.371 15.761 7.764 1.00 89.62 98 TYR A N 1
ATOM 719 C CA . TYR A 1 98 ? -6.752 16.061 8.141 1.00 89.62 98 TYR A CA 1
ATOM 720 C C . TYR A 1 98 ? -6.915 17.074 9.286 1.00 89.62 98 TYR A C 1
ATOM 722 O O . TYR A 1 98 ? -8.058 17.422 9.596 1.00 89.62 98 TYR A O 1
ATOM 730 N N . SER A 1 99 ? -5.832 17.618 9.862 1.00 93.06 99 SER A N 1
ATOM 731 C CA . SER A 1 99 ? -5.907 18.617 10.945 1.00 93.06 99 SER A CA 1
ATOM 732 C C . SER A 1 99 ? -6.760 19.824 10.566 1.00 93.06 99 SER A C 1
ATOM 734 O O . SER A 1 99 ? -7.623 20.244 11.333 1.00 93.06 99 SER A O 1
ATOM 736 N N . ASP A 1 100 ? -6.595 20.323 9.341 1.00 94.69 100 ASP A N 1
ATOM 737 C CA . ASP A 1 100 ? -7.325 21.487 8.823 1.00 94.69 100 ASP A CA 1
ATOM 738 C C . ASP A 1 100 ? -8.817 21.197 8.601 1.00 94.69 100 ASP A C 1
ATOM 740 O O . ASP A 1 100 ? -9.629 22.107 8.438 1.00 94.69 100 ASP A O 1
ATOM 744 N N . LYS A 1 101 ? -9.195 19.914 8.613 1.00 91.62 101 LYS A N 1
ATOM 745 C CA . LYS A 1 101 ? -10.582 19.437 8.565 1.00 91.62 101 LYS A CA 1
ATOM 746 C C . LYS A 1 101 ? -11.118 19.060 9.951 1.00 91.62 101 LYS A C 1
ATOM 748 O O . LYS A 1 101 ? -12.226 18.539 10.044 1.00 91.62 101 LYS A O 1
ATOM 753 N N . GLY A 1 102 ? -10.357 19.324 11.016 1.00 93.38 102 GLY A N 1
ATOM 754 C CA . GLY A 1 102 ? -10.745 19.061 12.401 1.00 93.38 102 GLY A CA 1
ATOM 755 C C . GLY A 1 102 ? -10.555 17.613 12.853 1.00 93.38 102 GLY A C 1
ATOM 756 O O . GLY A 1 102 ? -11.146 17.226 13.858 1.00 93.38 102 GLY A O 1
ATOM 757 N N . TYR A 1 103 ? -9.758 16.812 12.135 1.00 90.75 103 TYR A N 1
ATOM 758 C CA . TYR A 1 103 ? -9.458 15.434 12.521 1.00 90.75 103 TYR A CA 1
ATOM 759 C C . TYR A 1 103 ? -7.974 15.251 12.846 1.00 90.75 103 TYR A C 1
ATOM 761 O O . TYR A 1 103 ? -7.110 15.397 11.984 1.00 90.75 103 TYR A O 1
ATOM 769 N N . SER A 1 104 ? -7.691 14.943 14.111 1.00 92.62 104 SER A N 1
ATOM 770 C CA . SER A 1 104 ? -6.341 14.739 14.634 1.00 92.62 104 SER A CA 1
ATOM 771 C C . SER A 1 104 ? -6.397 13.695 15.758 1.00 92.62 104 SER A C 1
ATOM 773 O O . SER A 1 104 ? -6.665 14.051 16.907 1.00 92.62 104 SER A O 1
ATOM 775 N N . PRO A 1 105 ? -6.272 12.395 15.431 1.00 91.69 105 PRO A N 1
ATOM 776 C CA . PRO A 1 105 ? -6.246 11.337 16.438 1.00 91.69 105 PRO A CA 1
ATOM 777 C C . PRO A 1 105 ? -4.949 11.383 17.260 1.00 91.69 105 PRO A C 1
ATOM 779 O O . PRO A 1 105 ? -3.973 12.025 16.874 1.00 91.69 105 PRO A O 1
ATOM 782 N N . THR A 1 106 ? -4.934 10.666 18.381 1.00 92.81 106 THR A N 1
ATOM 783 C CA . THR A 1 106 ? -3.741 10.424 19.211 1.00 92.81 106 THR A CA 1
ATOM 784 C C . THR A 1 106 ? -3.323 8.955 19.142 1.00 92.81 106 THR A C 1
ATOM 786 O O . THR A 1 106 ? -4.061 8.119 18.619 1.00 92.81 106 THR A O 1
ATOM 789 N N . ALA A 1 107 ? -2.158 8.613 19.695 1.00 91.06 107 ALA A N 1
ATOM 790 C CA . ALA A 1 107 ? -1.676 7.232 19.740 1.00 91.06 107 ALA A CA 1
ATOM 791 C C . ALA A 1 107 ? -2.668 6.263 20.417 1.00 91.06 107 ALA A C 1
ATOM 793 O O . ALA A 1 107 ? -2.777 5.108 20.016 1.00 91.06 107 ALA A O 1
ATOM 794 N N . GLU A 1 108 ? -3.429 6.745 21.400 1.00 91.12 108 GLU A N 1
ATOM 795 C CA . GLU A 1 108 ? -4.430 5.988 22.156 1.00 91.12 108 GLU A CA 1
ATOM 796 C C . GLU A 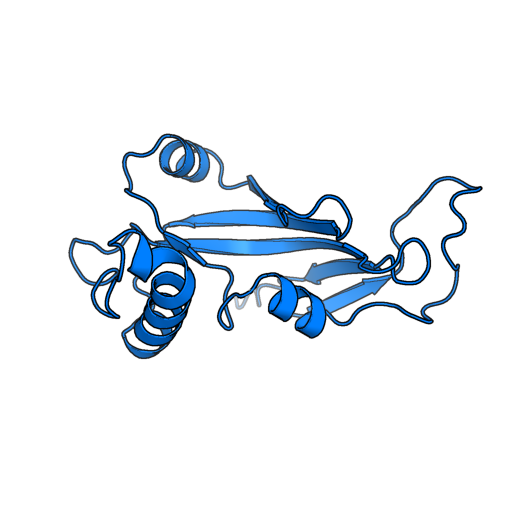1 108 ? -5.746 5.773 21.394 1.00 91.12 108 GLU A C 1
ATOM 798 O O . GLU A 1 108 ? -6.578 4.985 21.835 1.00 91.12 108 GLU A O 1
ATOM 803 N N . SER A 1 109 ? -5.950 6.435 20.247 1.00 89.69 109 SER A N 1
ATOM 804 C CA . SER A 1 109 ? -7.213 6.376 19.484 1.00 89.69 109 SER A CA 1
ATOM 805 C C . SER A 1 109 ? -7.548 4.985 18.928 1.00 89.69 109 SER A C 1
ATOM 807 O O . SER A 1 109 ? -8.650 4.774 18.427 1.00 89.69 109 SER A O 1
ATOM 809 N N . TRP A 1 110 ? -6.610 4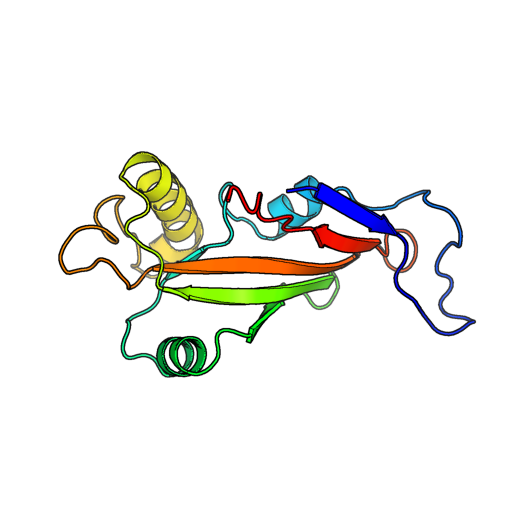.038 19.004 1.00 89.50 110 TRP A N 1
ATOM 810 C CA . TRP A 1 110 ? -6.781 2.649 18.566 1.00 89.50 110 TRP A CA 1
ATOM 811 C C . TRP A 1 110 ? -6.481 1.634 19.679 1.00 89.50 110 TRP A C 1
ATOM 813 O O . TRP A 1 110 ? -6.209 0.465 19.397 1.00 89.50 110 TRP A O 1
ATOM 823 N N . GLU A 1 111 ? -6.532 2.078 20.935 1.00 87.94 111 GLU A N 1
ATOM 824 C CA . GLU A 1 111 ? -6.365 1.256 22.133 1.00 87.94 111 GLU A CA 1
ATOM 825 C C . GLU A 1 111 ? -7.718 0.956 22.805 1.00 87.94 111 GLU A C 1
ATOM 827 O O . GLU A 1 111 ? -8.719 1.636 22.586 1.00 87.94 111 GLU A O 1
ATOM 832 N N . GLY A 1 112 ? -7.755 -0.058 23.675 1.00 80.56 112 GLY A N 1
ATOM 833 C CA . GLY A 1 112 ? -8.905 -0.310 24.553 1.00 80.56 112 GLY A CA 1
ATOM 834 C C . GLY A 1 112 ? -10.214 -0.641 23.824 1.00 80.56 112 GLY A C 1
ATOM 835 O O . GLY A 1 112 ? -10.237 -1.477 22.927 1.00 80.56 112 GLY A O 1
ATOM 836 N N . GLU A 1 113 ? -11.323 -0.030 24.249 1.00 72.00 113 GLU A N 1
ATOM 837 C CA . GLU A 1 113 ? -12.662 -0.264 23.674 1.00 72.00 113 GLU A CA 1
ATOM 838 C C . GLU A 1 113 ? -12.826 0.337 22.269 1.00 72.00 113 GLU A C 1
ATOM 840 O O . GLU A 1 113 ? -13.661 -0.131 21.493 1.00 72.00 113 GLU A O 1
ATOM 845 N N . ASP A 1 114 ? -11.985 1.313 21.924 1.00 66.31 114 ASP A N 1
ATOM 846 C CA . ASP A 1 114 ? -11.907 1.917 20.592 1.00 66.31 114 ASP A CA 1
ATOM 847 C C . ASP A 1 114 ? -10.969 1.128 19.652 1.00 66.31 114 ASP A C 1
ATOM 849 O O . ASP A 1 114 ? -10.856 1.424 18.454 1.00 66.31 114 ASP A O 1
ATOM 853 N N . ALA A 1 115 ? -10.329 0.064 20.163 1.00 65.12 115 ALA A N 1
ATOM 854 C CA . ALA A 1 115 ? -9.553 -0.862 19.353 1.00 65.12 115 ALA A CA 1
ATOM 855 C C . ALA A 1 115 ? -10.458 -1.530 18.305 1.00 65.12 115 ALA A C 1
ATOM 857 O O . ALA A 1 115 ? -11.456 -2.185 18.608 1.00 65.12 115 ALA A O 1
ATOM 858 N N . GLY A 1 116 ? -10.088 -1.365 17.036 1.00 64.31 116 GLY A N 1
ATOM 859 C CA . GLY A 1 116 ? -10.775 -1.977 15.897 1.00 64.31 116 GLY A CA 1
ATOM 860 C C . GLY A 1 116 ? -11.283 -0.995 14.842 1.00 64.31 116 GLY A C 1
ATOM 861 O O . GLY A 1 116 ? -11.730 -1.439 13.779 1.00 64.31 116 GLY A O 1
ATOM 862 N N . GLY A 1 117 ? -11.171 0.315 15.091 1.00 80.75 117 GLY A N 1
ATOM 863 C CA . GLY A 1 117 ? -11.328 1.348 14.059 1.00 80.75 117 GLY A CA 1
ATOM 864 C C . GLY A 1 117 ? -10.169 1.393 13.054 1.00 80.75 117 GLY A C 1
ATOM 865 O O . GLY A 1 117 ? -10.348 1.863 11.933 1.00 80.75 117 GLY A O 1
ATOM 866 N N . LEU A 1 118 ? -8.997 0.862 13.422 1.00 89.69 118 LEU A N 1
ATOM 867 C CA . LEU A 1 118 ? -7.844 0.756 12.533 1.00 89.69 118 LEU A CA 1
ATOM 868 C C . LEU A 1 118 ? -7.968 -0.481 11.640 1.00 89.69 118 LEU A C 1
ATOM 870 O O . LEU A 1 118 ? -8.173 -1.602 12.111 1.00 89.69 118 LEU A O 1
ATOM 874 N N . CYS A 1 119 ? -7.819 -0.279 10.338 1.00 91.00 119 CYS A N 1
ATOM 875 C CA . CYS A 1 119 ? -7.678 -1.341 9.359 1.00 91.00 119 CYS A CA 1
ATOM 876 C C . CYS A 1 119 ? -6.231 -1.416 8.878 1.00 91.00 119 CYS A C 1
ATOM 878 O O . CYS A 1 119 ? -5.610 -0.402 8.553 1.00 91.00 119 CYS A O 1
ATOM 880 N N . ARG A 1 120 ? -5.712 -2.640 8.777 1.00 91.25 120 ARG A N 1
ATOM 881 C CA . ARG A 1 120 ? -4.374 -2.913 8.254 1.00 91.25 120 ARG A CA 1
ATOM 882 C C . ARG A 1 120 ? -4.467 -3.613 6.912 1.00 91.25 120 ARG A C 1
ATOM 884 O O . ARG A 1 120 ? -5.047 -4.692 6.809 1.00 91.25 120 ARG A O 1
ATOM 891 N N . PHE A 1 121 ? -3.816 -3.036 5.911 1.00 92.75 121 PHE A N 1
ATOM 892 C CA . PHE A 1 121 ? -3.713 -3.593 4.573 1.00 92.75 121 PHE A CA 1
ATOM 893 C C . PHE A 1 121 ? -2.419 -4.408 4.417 1.00 92.75 121 PHE A C 1
ATOM 895 O O . PHE A 1 121 ? -1.316 -3.945 4.720 1.00 92.75 121 PHE A O 1
ATOM 902 N N . ILE A 1 122 ? -2.543 -5.638 3.917 1.00 92.69 122 ILE A N 1
ATOM 903 C CA . ILE A 1 122 ? -1.432 -6.558 3.661 1.00 92.69 122 ILE A CA 1
ATOM 904 C C . ILE A 1 122 ? -1.303 -6.768 2.149 1.00 92.69 122 ILE A C 1
ATOM 906 O O . ILE A 1 122 ? -2.178 -7.404 1.553 1.00 92.69 122 ILE A O 1
ATOM 910 N N . PRO A 1 123 ? -0.223 -6.273 1.518 1.00 94.12 123 PRO A N 1
ATOM 911 C CA . PRO A 1 123 ? -0.044 -6.398 0.079 1.00 94.12 123 PRO A CA 1
ATOM 912 C C . PRO A 1 123 ? 0.289 -7.840 -0.318 1.00 94.12 123 PRO A C 1
ATOM 914 O O . PRO A 1 123 ? 1.121 -8.496 0.309 1.00 94.12 123 PRO A O 1
ATOM 917 N N . ALA A 1 124 ? -0.348 -8.312 -1.391 1.00 95.44 124 ALA A N 1
ATOM 918 C CA . ALA A 1 124 ? -0.086 -9.605 -2.028 1.00 95.44 124 ALA A CA 1
ATOM 919 C C . ALA A 1 124 ? 0.556 -9.432 -3.414 1.00 95.44 124 ALA A C 1
ATOM 921 O O . ALA A 1 124 ? 1.465 -10.175 -3.794 1.00 95.44 124 ALA A O 1
ATOM 922 N N . LYS A 1 125 ? 0.134 -8.400 -4.152 1.00 96.56 125 LYS A N 1
ATOM 923 C CA . LYS A 1 125 ? 0.694 -8.017 -5.451 1.00 96.56 125 LYS A CA 1
ATOM 924 C C . LYS A 1 125 ? 0.571 -6.508 -5.627 1.00 96.56 125 LYS A C 1
ATOM 926 O O . LYS A 1 125 ? -0.441 -5.941 -5.237 1.00 96.56 125 LYS A O 1
ATOM 931 N N . ALA A 1 126 ? 1.561 -5.869 -6.235 1.00 96.88 126 ALA A N 1
ATOM 932 C CA . ALA A 1 126 ? 1.446 -4.471 -6.632 1.00 96.88 126 ALA A CA 1
ATOM 933 C C . ALA A 1 126 ? 1.877 -4.263 -8.081 1.00 96.88 126 ALA A C 1
ATOM 935 O O . ALA A 1 126 ? 2.740 -4.981 -8.583 1.00 96.88 126 ALA A O 1
ATOM 936 N N . MET A 1 127 ? 1.293 -3.267 -8.733 1.00 96.69 127 MET A N 1
ATOM 937 C CA . MET A 1 127 ? 1.788 -2.681 -9.973 1.00 96.69 127 MET A CA 1
ATOM 938 C C . MET A 1 127 ? 1.980 -1.189 -9.729 1.00 96.69 127 MET A C 1
ATOM 940 O O . MET A 1 127 ? 1.107 -0.558 -9.133 1.00 96.69 127 MET A O 1
ATOM 944 N N . ALA A 1 128 ? 3.113 -0.634 -10.147 1.00 96.94 128 ALA A N 1
ATOM 945 C CA . ALA A 1 128 ? 3.378 0.790 -10.009 1.00 96.94 128 ALA A CA 1
ATOM 946 C C . ALA A 1 128 ? 4.172 1.339 -11.194 1.00 96.94 128 ALA A C 1
ATOM 948 O O . ALA A 1 128 ? 5.002 0.626 -11.765 1.00 96.94 128 ALA A O 1
ATOM 949 N N . TRP A 1 129 ? 3.905 2.597 -11.536 1.00 95.56 129 TRP A N 1
ATOM 950 C CA . TRP A 1 129 ? 4.696 3.409 -12.458 1.00 95.56 129 TRP A CA 1
ATOM 951 C C . TRP A 1 129 ? 4.484 4.894 -12.163 1.00 95.56 129 TRP A C 1
ATOM 953 O O . TRP A 1 129 ? 3.367 5.333 -11.872 1.00 95.56 129 TRP A O 1
ATOM 963 N N . PHE A 1 130 ? 5.563 5.663 -12.254 1.00 95.06 130 PHE A N 1
ATOM 964 C CA . PHE A 1 130 ? 5.569 7.120 -12.115 1.00 95.06 130 PHE A CA 1
ATOM 965 C C . PHE A 1 130 ? 6.048 7.813 -13.397 1.00 95.06 130 PHE A C 1
ATOM 967 O O . PHE A 1 130 ? 5.864 9.020 -13.531 1.00 95.06 130 PHE A O 1
ATOM 974 N N . ASP A 1 131 ? 6.621 7.051 -14.331 1.00 94.12 131 ASP A N 1
ATOM 975 C CA . ASP A 1 131 ? 7.000 7.470 -15.676 1.00 94.12 131 ASP A CA 1
ATOM 976 C C . ASP A 1 131 ? 6.712 6.323 -16.660 1.00 94.12 131 ASP A C 1
ATOM 978 O O . ASP A 1 131 ? 7.497 5.392 -16.851 1.00 94.12 131 ASP A O 1
ATOM 982 N N . PHE A 1 132 ? 5.523 6.343 -17.261 1.00 92.56 132 PHE A N 1
ATOM 983 C CA . PHE A 1 132 ? 5.125 5.308 -18.210 1.00 92.56 132 PHE A CA 1
ATOM 984 C C . PHE A 1 132 ? 5.864 5.477 -19.555 1.00 92.56 132 PHE A C 1
ATOM 986 O O . PHE A 1 132 ? 5.874 6.584 -20.094 1.00 92.56 132 PHE A O 1
ATOM 993 N N . PRO A 1 133 ? 6.381 4.398 -20.181 1.00 93.75 133 PRO A N 1
ATOM 994 C CA . PRO A 1 133 ? 6.362 2.995 -19.742 1.00 93.75 133 PRO A CA 1
ATOM 995 C C . PRO A 1 133 ? 7.645 2.550 -19.010 1.00 93.75 133 PRO A C 1
ATOM 997 O O . PRO A 1 133 ? 7.804 1.366 -18.703 1.00 93.75 133 PRO A O 1
ATOM 1000 N N . THR A 1 134 ? 8.589 3.466 -18.788 1.00 95.69 134 THR A N 1
ATOM 1001 C CA . THR A 1 134 ? 9.991 3.167 -18.459 1.00 95.69 134 THR A CA 1
ATOM 1002 C C . THR A 1 134 ? 10.143 2.500 -17.092 1.00 95.69 134 THR A C 1
ATOM 1004 O O . THR A 1 134 ? 10.936 1.564 -16.946 1.00 95.69 134 THR A O 1
ATOM 1007 N N . ASP A 1 135 ? 9.330 2.896 -16.111 1.00 96.88 135 ASP A N 1
ATOM 1008 C CA . ASP A 1 135 ? 9.415 2.410 -14.730 1.00 96.88 135 ASP A CA 1
ATOM 1009 C C . ASP A 1 135 ? 8.289 1.446 -14.321 1.00 96.88 135 ASP A C 1
ATOM 1011 O O . ASP A 1 135 ? 8.165 1.090 -13.146 1.00 96.88 135 ASP A O 1
ATOM 1015 N N . MET A 1 136 ? 7.509 0.941 -15.287 1.00 97.19 136 MET A N 1
ATOM 1016 C CA . MET A 1 136 ? 6.462 -0.050 -15.023 1.00 97.19 136 MET A CA 1
ATOM 1017 C C . MET A 1 136 ? 7.009 -1.262 -14.286 1.00 97.19 136 MET A C 1
ATOM 1019 O O . MET A 1 136 ? 7.840 -2.001 -14.813 1.00 97.19 136 MET A O 1
ATOM 1023 N N . THR A 1 137 ? 6.513 -1.470 -13.072 1.00 98.19 137 THR A N 1
ATOM 1024 C CA . THR A 1 137 ? 7.047 -2.457 -12.139 1.00 98.19 137 THR A CA 1
ATOM 1025 C C . THR A 1 137 ? 5.923 -3.250 -11.500 1.00 98.19 137 THR A C 1
ATOM 1027 O O . THR A 1 137 ? 4.935 -2.686 -11.028 1.00 98.19 137 THR A O 1
ATOM 1030 N N . ARG A 1 138 ? 6.091 -4.568 -11.440 1.00 97.81 138 ARG A N 1
ATOM 1031 C CA . ARG A 1 138 ? 5.244 -5.492 -10.696 1.00 97.81 138 ARG A CA 1
ATOM 1032 C C . ARG A 1 138 ? 6.010 -6.028 -9.490 1.00 97.81 138 ARG A C 1
ATOM 1034 O O . ARG A 1 138 ? 7.168 -6.420 -9.579 1.00 97.81 138 ARG A O 1
ATOM 1041 N N . PHE A 1 139 ? 5.324 -6.071 -8.356 1.00 97.38 139 PHE A N 1
ATOM 1042 C CA . PHE A 1 139 ? 5.808 -6.637 -7.104 1.00 97.38 139 PHE A CA 1
ATOM 1043 C C . PHE A 1 139 ? 4.927 -7.824 -6.728 1.00 97.38 139 PHE A C 1
ATOM 1045 O O . PHE A 1 139 ? 3.698 -7.731 -6.794 1.00 97.38 139 PHE A O 1
ATOM 1052 N N . ARG A 1 140 ? 5.532 -8.927 -6.283 1.00 96.88 140 ARG A N 1
ATOM 1053 C CA . ARG A 1 140 ? 4.815 -10.017 -5.606 1.00 96.88 140 ARG A CA 1
ATOM 1054 C C . ARG A 1 140 ? 5.399 -10.228 -4.221 1.00 96.88 140 ARG A C 1
ATOM 1056 O O . ARG A 1 140 ? 6.613 -10.167 -4.029 1.00 96.88 140 ARG A O 1
ATOM 1063 N N . PHE A 1 141 ? 4.509 -10.465 -3.272 1.00 93.75 141 PHE A N 1
ATOM 1064 C CA . PHE A 1 141 ? 4.810 -10.482 -1.855 1.00 93.75 141 PHE A CA 1
ATOM 1065 C C . PHE A 1 141 ? 4.631 -11.896 -1.308 1.00 93.75 141 PHE A C 1
ATOM 1067 O O . PHE A 1 141 ? 3.515 -12.335 -1.039 1.00 93.75 141 PHE A O 1
ATOM 1074 N N . ASP A 1 142 ? 5.737 -12.613 -1.121 1.00 87.06 142 ASP A N 1
ATOM 1075 C CA . ASP A 1 142 ? 5.688 -13.960 -0.565 1.00 87.06 142 ASP A CA 1
ATOM 1076 C C . ASP A 1 142 ? 5.634 -13.899 0.962 1.00 87.06 142 ASP A C 1
ATOM 1078 O O . ASP A 1 142 ? 6.636 -13.694 1.665 1.00 87.06 142 ASP A O 1
ATOM 1082 N N . SER A 1 143 ? 4.439 -14.143 1.491 1.00 66.62 143 SER A N 1
ATOM 1083 C CA . SER A 1 143 ? 4.238 -14.502 2.886 1.00 66.62 143 SER A CA 1
ATOM 1084 C C . SER A 1 143 ? 4.495 -16.001 3.053 1.00 66.62 143 SER A C 1
ATOM 1086 O O . SER A 1 143 ? 3.560 -16.783 3.233 1.00 66.62 143 SER A O 1
ATOM 1088 N N . ARG A 1 144 ? 5.755 -16.457 3.004 1.00 54.34 144 ARG A N 1
ATOM 1089 C CA . ARG A 1 144 ? 6.040 -17.768 3.606 1.00 54.34 144 ARG A CA 1
ATOM 1090 C C . ARG A 1 144 ? 5.724 -17.644 5.092 1.00 54.34 144 ARG A C 1
ATOM 1092 O O . ARG A 1 144 ? 6.513 -17.092 5.853 1.00 54.34 144 ARG A O 1
ATOM 1099 N N . ARG A 1 145 ? 4.556 -18.144 5.498 1.00 46.66 145 ARG A N 1
ATOM 1100 C CA . ARG A 1 145 ? 4.341 -18.554 6.880 1.00 46.66 145 ARG A CA 1
ATOM 1101 C C . ARG A 1 145 ? 5.390 -19.622 7.152 1.00 46.66 145 ARG A C 1
ATOM 1103 O O . ARG A 1 145 ? 5.392 -20.659 6.493 1.00 46.66 145 ARG A O 1
ATOM 1110 N N . SER A 1 146 ? 6.289 -19.374 8.095 1.00 39.09 146 SER A N 1
ATOM 1111 C CA . SER A 1 146 ? 6.981 -20.455 8.779 1.00 39.09 146 SER A CA 1
ATOM 1112 C C . SER A 1 146 ? 5.900 -21.319 9.427 1.00 39.09 146 SER A C 1
ATOM 1114 O O . SER A 1 146 ? 5.391 -20.994 10.497 1.00 39.09 146 SER A O 1
ATOM 1116 N N . SER A 1 147 ? 5.479 -22.381 8.744 1.00 39.62 147 SER A N 1
ATOM 1117 C CA . SER A 1 147 ? 4.713 -23.461 9.349 1.00 39.62 147 SER A CA 1
ATOM 1118 C C . SER A 1 147 ? 5.668 -24.224 10.265 1.00 39.62 147 SER A C 1
ATOM 1120 O O . SER A 1 147 ? 6.250 -25.231 9.867 1.00 39.62 147 SER A O 1
ATOM 1122 N N . GLY A 1 148 ? 5.898 -23.673 11.458 1.00 36.25 148 GLY A N 1
ATOM 1123 C CA . GLY A 1 148 ? 6.457 -24.413 12.579 1.00 36.25 148 GLY A CA 1
ATOM 1124 C C . GLY A 1 148 ? 5.387 -25.386 13.051 1.00 36.25 148 GLY A C 1
ATOM 1125 O O . GLY A 1 148 ? 4.313 -24.960 13.472 1.00 36.25 148 GLY A O 1
ATOM 1126 N N . ARG A 1 149 ? 5.658 -26.669 12.842 1.00 33.94 149 ARG A N 1
ATOM 1127 C CA . ARG A 1 149 ? 4.888 -27.795 13.361 1.00 33.94 149 ARG A CA 1
ATOM 1128 C C . ARG A 1 149 ? 5.305 -28.076 14.796 1.00 33.94 149 ARG A C 1
ATOM 1130 O O . ARG A 1 149 ? 6.499 -27.840 15.087 1.00 33.94 149 ARG A O 1
#

Sequence (149 aa):
MTISVDRPDVPDGYGVPTTDEGLLKWAKVVTELETASQLCYDGAPTTIHATNLRANGRCVLHLEDGWRAVIVEGVSGSSESPGLELGDQIATAITAKYSDKGYSPTAESWEGEDAGGLCRFIPAKAMAWFDFPTDMTRFRFDSRRSSGR